Protein AF-A0A4W5LWD4-F1 (afdb_monomer_lite)

pLDDT: mean 78.52, std 15.59, range [29.03, 94.62]

Organism: NCBI:txid62062

Sequence (89 aa):
MWGLSAFQYKGFENYSPACREFMYMGTPPLGLEGKALKKICQRYNGKPRFVTLYDTFDHIPVYSAYTFKRSDGTKKVDVPWMYEPQFVS

Structure (mmCIF, N/CA/C/O backbone):
data_AF-A0A4W5LWD4-F1
#
_entry.id   AF-A0A4W5LWD4-F1
#
loop_
_atom_site.group_PDB
_atom_site.id
_atom_site.type_symbol
_atom_site.label_atom_id
_atom_site.label_alt_id
_atom_site.label_comp_id
_atom_site.label_asym_id
_atom_site.label_entity_id
_atom_site.label_seq_id
_atom_site.pdbx_PDB_ins_code
_atom_site.Cartn_x
_atom_site.Cartn_y
_atom_site.Cartn_z
_atom_site.occupancy
_atom_site.B_iso_or_equiv
_atom_site.auth_seq_id
_atom_site.auth_comp_id
_atom_site.auth_asym_id
_atom_site.auth_atom_id
_atom_site.pdbx_PDB_model_num
ATOM 1 N N . MET A 1 1 ? 16.301 -22.797 9.978 1.00 30.69 1 MET A N 1
ATOM 2 C CA . MET A 1 1 ? 15.522 -21.857 10.810 1.00 30.69 1 MET A CA 1
ATOM 3 C C . MET A 1 1 ? 14.950 -20.766 9.895 1.00 30.69 1 MET A C 1
ATOM 5 O O . MET A 1 1 ? 15.381 -19.626 9.949 1.00 30.69 1 MET A O 1
ATOM 9 N N . TRP A 1 2 ? 14.042 -21.137 8.982 1.00 29.03 2 TRP A N 1
ATOM 10 C CA . TRP A 1 2 ? 13.414 -20.215 8.021 1.00 29.03 2 TRP A CA 1
ATOM 11 C C . TRP A 1 2 ? 12.089 -19.736 8.609 1.00 29.03 2 TRP A C 1
ATOM 13 O O . TRP A 1 2 ? 11.023 -20.238 8.274 1.00 29.03 2 TRP A O 1
ATOM 23 N N . GLY A 1 3 ? 12.182 -18.845 9.589 1.00 41.44 3 GLY A N 1
ATOM 24 C CA . GLY A 1 3 ? 11.037 -18.162 10.173 1.00 41.44 3 GLY A CA 1
ATOM 25 C C . GLY A 1 3 ? 11.122 -16.678 9.848 1.00 41.44 3 GLY A C 1
ATOM 26 O O . GLY A 1 3 ? 12.222 -16.142 9.760 1.00 41.44 3 GLY A O 1
ATOM 27 N N . LEU A 1 4 ? 9.952 -16.042 9.765 1.00 43.84 4 LEU A N 1
ATOM 28 C CA . LEU A 1 4 ? 9.685 -14.605 9.611 1.00 43.84 4 LEU A CA 1
ATOM 29 C C . LEU A 1 4 ? 9.403 -14.166 8.165 1.00 43.84 4 LEU A C 1
ATOM 31 O O . LEU A 1 4 ? 10.290 -13.862 7.373 1.00 43.84 4 LEU A O 1
ATOM 35 N N . SER A 1 5 ? 8.101 -14.127 7.867 1.00 54.00 5 SER A N 1
ATOM 36 C CA . SER A 1 5 ? 7.460 -13.451 6.739 1.00 54.00 5 SER A CA 1
ATOM 37 C C . SER A 1 5 ? 8.244 -12.218 6.278 1.00 54.00 5 SER A C 1
ATOM 39 O O . SER A 1 5 ? 8.319 -11.212 6.983 1.00 54.00 5 SER A O 1
ATOM 41 N N . ALA A 1 6 ? 8.773 -12.266 5.054 1.00 55.53 6 ALA A N 1
ATOM 42 C CA . ALA A 1 6 ? 9.346 -11.095 4.394 1.00 55.53 6 ALA A CA 1
ATOM 43 C C . ALA A 1 6 ? 8.304 -9.979 4.189 1.00 55.53 6 ALA A C 1
ATOM 45 O O . ALA A 1 6 ? 8.680 -8.837 3.916 1.00 55.53 6 ALA A O 1
ATOM 46 N N . PHE A 1 7 ? 7.013 -10.311 4.322 1.00 59.66 7 PHE A N 1
ATOM 47 C CA . PHE A 1 7 ? 5.899 -9.383 4.268 1.00 59.66 7 PHE A CA 1
ATOM 48 C C . PHE A 1 7 ? 5.590 -8.797 5.648 1.00 59.66 7 PHE A C 1
ATOM 50 O O . PHE A 1 7 ? 5.226 -9.530 6.570 1.00 59.66 7 PHE A O 1
ATOM 57 N N . GLN A 1 8 ? 5.725 -7.479 5.787 1.00 63.06 8 GLN A N 1
ATOM 58 C CA . GLN A 1 8 ? 5.453 -6.754 7.031 1.00 63.06 8 GLN A CA 1
ATOM 59 C C . GLN A 1 8 ? 4.288 -5.782 6.838 1.00 63.06 8 GLN A C 1
ATOM 61 O O . GLN A 1 8 ? 4.291 -4.998 5.886 1.00 63.06 8 GLN A O 1
ATOM 66 N N . TYR A 1 9 ? 3.343 -5.793 7.781 1.00 66.06 9 TYR A N 1
ATOM 67 C CA . TYR A 1 9 ? 2.267 -4.808 7.871 1.00 66.06 9 TYR A CA 1
ATOM 68 C C . TYR A 1 9 ? 2.683 -3.615 8.711 1.00 66.06 9 TYR A C 1
ATOM 70 O O . TYR A 1 9 ? 3.325 -3.737 9.757 1.00 66.06 9 TYR A O 1
ATOM 78 N N . LYS A 1 10 ? 2.247 -2.441 8.263 1.00 65.38 10 LYS A N 1
ATOM 79 C CA . LYS A 1 10 ? 2.181 -1.261 9.109 1.00 65.38 10 LYS A CA 1
ATOM 80 C C . LYS A 1 10 ? 0.890 -0.522 8.793 1.00 65.38 10 LYS A C 1
ATOM 82 O O . LYS A 1 10 ? 0.753 0.046 7.708 1.00 65.38 10 LYS A O 1
ATOM 87 N N . GLY A 1 11 ? -0.053 -0.591 9.729 1.00 63.56 11 GLY A N 1
ATOM 88 C CA . GLY A 1 11 ? -1.289 0.179 9.689 1.00 63.56 11 GLY A CA 1
ATOM 89 C C . GLY A 1 11 ? -1.008 1.648 9.975 1.00 63.56 11 GLY A C 1
ATOM 90 O O . GLY A 1 11 ? -0.129 1.975 10.776 1.00 63.56 11 GLY A O 1
ATOM 91 N N . PHE A 1 12 ? -1.737 2.531 9.301 1.00 65.25 12 PHE A N 1
ATOM 92 C CA . PHE A 1 12 ? -1.639 3.968 9.517 1.00 65.25 12 PHE A CA 1
ATOM 93 C C . PHE A 1 12 ? -3.015 4.632 9.464 1.00 65.25 12 PHE A C 1
ATOM 95 O O . PHE A 1 12 ? -3.871 4.222 8.685 1.00 65.25 12 PHE A O 1
ATOM 102 N N . GLU A 1 13 ? -3.161 5.741 10.191 1.00 70.50 13 GLU A N 1
ATOM 103 C CA . GLU A 1 13 ? -4.260 6.703 10.002 1.00 70.50 13 GLU A CA 1
ATOM 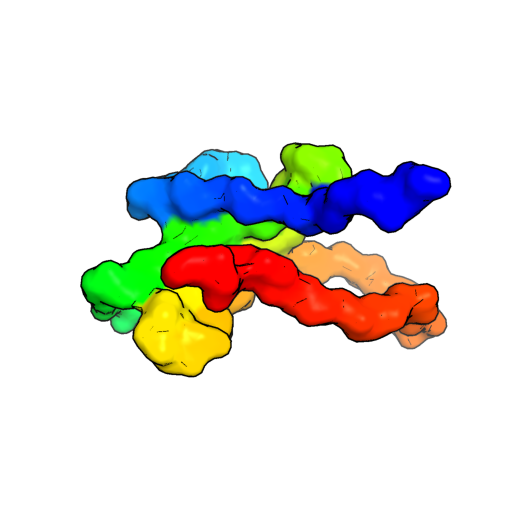104 C C . GLU A 1 13 ? -4.279 7.246 8.560 1.00 70.50 13 GLU A C 1
ATOM 106 O O . GLU A 1 13 ? -5.332 7.421 7.944 1.00 70.50 13 GLU A O 1
ATOM 111 N N . ASN A 1 14 ? -3.087 7.460 7.983 1.00 79.31 14 ASN A N 1
ATOM 112 C CA . ASN A 1 14 ? -2.876 7.965 6.627 1.00 79.31 14 ASN A CA 1
ATOM 113 C C . ASN A 1 14 ? -1.698 7.280 5.927 1.00 79.31 14 ASN A C 1
ATOM 115 O O . ASN A 1 14 ? -0.689 6.954 6.547 1.00 79.31 14 ASN A O 1
ATOM 119 N N . TYR A 1 15 ? -1.775 7.130 4.603 1.00 84.19 15 TYR A N 1
ATOM 120 C CA . TYR A 1 15 ? -0.679 6.554 3.823 1.00 84.19 15 TYR A CA 1
ATOM 121 C C . TYR A 1 15 ? 0.597 7.395 3.950 1.00 84.19 15 TYR A C 1
ATOM 123 O O . TYR A 1 15 ? 0.589 8.608 3.697 1.00 84.19 15 TYR A O 1
ATOM 131 N N . SER A 1 16 ? 1.708 6.741 4.303 1.00 87.56 16 SER A N 1
ATOM 132 C CA . SER A 1 16 ? 3.021 7.394 4.287 1.00 87.56 16 SER A CA 1
ATOM 133 C C . SER A 1 16 ? 3.389 7.831 2.857 1.00 87.56 16 SER A C 1
ATOM 135 O O . SER A 1 16 ? 2.954 7.163 1.913 1.00 87.56 16 SER A O 1
ATOM 137 N N . PRO A 1 17 ? 4.191 8.898 2.669 1.00 90.50 17 PRO A N 1
ATOM 138 C CA . PRO A 1 17 ? 4.541 9.412 1.340 1.00 90.50 17 PRO A CA 1
ATOM 139 C C . PRO A 1 17 ? 5.070 8.332 0.387 1.00 90.50 17 PRO A C 1
ATOM 141 O O . PRO A 1 17 ? 4.544 8.181 -0.709 1.00 90.50 17 PRO A O 1
ATOM 144 N N . ALA A 1 18 ? 5.987 7.485 0.866 1.00 90.88 18 ALA A N 1
ATOM 145 C CA . ALA A 1 18 ? 6.562 6.382 0.090 1.00 90.88 18 ALA A CA 1
ATOM 146 C C . ALA A 1 18 ? 5.534 5.326 -0.357 1.00 90.88 18 ALA A C 1
ATOM 148 O O . ALA A 1 18 ? 5.764 4.592 -1.309 1.00 90.88 18 ALA A O 1
ATOM 149 N N . CYS A 1 19 ? 4.399 5.205 0.337 1.00 91.06 19 CYS A N 1
ATOM 150 C CA . CYS A 1 19 ? 3.345 4.264 -0.044 1.00 91.06 19 CYS A CA 1
ATOM 151 C C . CYS A 1 19 ? 2.340 4.902 -1.010 1.00 91.06 19 CYS A C 1
ATOM 153 O O . CYS A 1 19 ? 1.751 4.200 -1.825 1.00 91.06 19 CYS A O 1
ATOM 155 N N . ARG A 1 20 ? 2.173 6.231 -0.968 1.00 92.56 20 ARG A N 1
ATOM 156 C CA . ARG A 1 20 ? 1.345 6.948 -1.949 1.00 92.56 20 ARG A CA 1
ATOM 157 C C . ARG A 1 20 ? 1.929 6.875 -3.356 1.00 92.56 20 ARG A C 1
ATOM 159 O O . ARG A 1 20 ? 1.169 6.972 -4.305 1.00 92.56 20 ARG A O 1
ATOM 166 N N . GLU A 1 21 ? 3.229 6.628 -3.506 1.00 93.94 21 GLU A N 1
ATOM 167 C CA . GLU A 1 21 ? 3.871 6.404 -4.814 1.00 93.94 21 GLU A CA 1
ATOM 168 C C . GLU A 1 21 ? 3.233 5.266 -5.631 1.00 93.94 21 GLU A C 1
ATOM 170 O O . GLU A 1 21 ? 3.355 5.244 -6.854 1.00 93.94 21 GLU A O 1
ATOM 175 N N . PHE A 1 22 ? 2.544 4.330 -4.972 1.00 93.75 22 PHE A N 1
ATOM 176 C CA . PHE A 1 22 ? 1.831 3.231 -5.628 1.00 93.75 22 PHE A CA 1
ATOM 177 C C . PHE A 1 22 ? 0.394 3.578 -6.030 1.00 93.75 22 PHE A C 1
ATOM 179 O O . PHE A 1 22 ? -0.247 2.803 -6.735 1.00 93.75 22 PHE A O 1
ATOM 186 N N . MET A 1 23 ? -0.122 4.719 -5.576 1.00 93.44 23 MET A N 1
ATOM 187 C CA . MET A 1 23 ? -1.439 5.225 -5.947 1.00 93.44 23 MET A CA 1
ATOM 188 C C . MET A 1 23 ? -1.341 6.064 -7.213 1.00 93.44 23 MET A C 1
ATOM 190 O O . MET A 1 23 ? -0.343 6.749 -7.451 1.00 93.44 23 MET A O 1
ATOM 194 N N . TYR A 1 24 ? -2.412 6.076 -8.002 1.00 91.00 24 TYR A N 1
ATOM 195 C CA . TYR A 1 24 ? -2.477 6.925 -9.183 1.00 91.00 24 TYR A CA 1
ATOM 196 C C . TYR A 1 24 ? -2.326 8.399 -8.785 1.00 91.00 24 TYR A C 1
ATOM 198 O O . TYR A 1 24 ? -3.116 8.930 -8.003 1.00 91.00 24 TYR A O 1
ATOM 206 N N . MET A 1 25 ? -1.259 9.038 -9.275 1.00 93.06 25 MET A N 1
ATOM 207 C CA . MET A 1 25 ? -0.887 10.417 -8.930 1.00 93.06 25 MET A CA 1
ATOM 208 C C . MET A 1 25 ? -0.819 10.683 -7.411 1.00 93.06 25 MET A C 1
ATOM 210 O O . MET A 1 25 ? -1.085 11.794 -6.962 1.00 93.06 25 MET A O 1
ATOM 214 N N . GLY A 1 26 ? -0.524 9.666 -6.592 1.00 91.62 26 GLY A N 1
ATOM 215 C CA . GLY A 1 26 ? -0.491 9.808 -5.133 1.00 91.62 26 GLY A CA 1
ATOM 216 C C . GLY A 1 26 ? -1.849 10.035 -4.461 1.00 91.62 26 GLY A C 1
ATOM 217 O O . GLY A 1 26 ? -1.881 10.397 -3.282 1.00 91.62 26 GLY A O 1
ATOM 218 N N . THR A 1 27 ? -2.954 9.841 -5.186 1.00 91.50 27 THR A N 1
ATOM 219 C CA . THR A 1 27 ? -4.310 10.166 -4.726 1.00 91.50 27 THR A CA 1
ATOM 220 C C . THR A 1 27 ? -4.969 8.955 -4.053 1.00 91.50 27 THR A C 1
ATOM 222 O O . THR A 1 27 ? -5.102 7.911 -4.696 1.00 91.50 27 THR A O 1
ATOM 225 N N . PRO A 1 28 ? -5.393 9.059 -2.778 1.00 88.62 28 PRO A N 1
ATOM 226 C CA . PRO A 1 28 ? -6.156 8.005 -2.112 1.00 88.62 28 PRO A CA 1
ATOM 227 C C . PRO A 1 28 ? -7.516 7.752 -2.783 1.00 88.62 28 PRO A C 1
ATOM 229 O O . PRO A 1 28 ? -8.081 8.676 -3.371 1.00 88.62 28 PRO A O 1
ATOM 232 N N . PRO A 1 29 ? -8.075 6.532 -2.674 1.00 88.00 29 PRO A N 1
ATOM 233 C CA . PRO A 1 29 ? -9.404 6.250 -3.203 1.00 88.00 29 PRO A CA 1
ATOM 234 C C . PRO A 1 29 ? -10.465 7.095 -2.484 1.00 88.00 29 PRO A C 1
ATOM 236 O O . PRO A 1 29 ? -10.478 7.178 -1.256 1.00 88.00 29 PRO A O 1
ATOM 239 N N . LEU A 1 30 ? -11.351 7.714 -3.263 1.00 88.25 30 LEU A N 1
ATOM 240 C CA . LEU A 1 30 ? -12.483 8.493 -2.762 1.00 88.25 30 LEU A CA 1
ATOM 241 C C . LEU A 1 30 ? -13.708 7.590 -2.581 1.00 88.25 30 LEU A C 1
ATOM 243 O O . LEU A 1 30 ? -13.884 6.628 -3.326 1.00 88.25 30 LEU A O 1
ATOM 247 N N . GLY A 1 31 ? -14.563 7.907 -1.607 1.00 86.44 31 GLY A N 1
ATOM 248 C CA . GLY A 1 31 ? -15.811 7.171 -1.367 1.00 86.44 31 GLY A CA 1
ATOM 249 C C . GLY A 1 31 ? -15.641 5.794 -0.713 1.00 86.44 31 GLY A C 1
ATOM 250 O O . GLY A 1 31 ? -16.628 5.087 -0.541 1.00 86.44 31 GLY A O 1
ATOM 251 N N . LEU A 1 32 ? -14.418 5.417 -0.324 1.00 86.31 32 LEU A N 1
ATOM 252 C CA . LEU A 1 32 ? -14.128 4.204 0.446 1.00 86.31 32 LEU A CA 1
ATOM 253 C C . LEU A 1 32 ? -13.801 4.581 1.893 1.00 86.31 32 LEU A C 1
ATOM 255 O O . LEU A 1 32 ? -12.643 4.587 2.317 1.00 86.31 32 LEU A O 1
ATOM 259 N N . GLU A 1 33 ? -14.845 4.936 2.635 1.00 81.12 33 GLU A N 1
ATOM 260 C CA . GLU A 1 33 ? -14.764 5.356 4.032 1.00 81.12 33 GLU A CA 1
ATOM 261 C C . GLU A 1 33 ? -15.593 4.411 4.907 1.00 81.12 33 GLU A C 1
ATOM 263 O O . GLU A 1 33 ? -16.743 4.108 4.604 1.00 81.12 33 GLU A O 1
ATOM 268 N N . GLY A 1 34 ? -15.010 3.921 6.000 1.00 79.56 34 GLY A N 1
ATOM 269 C CA . GLY A 1 34 ? -15.674 2.969 6.884 1.00 79.56 34 GLY A CA 1
ATOM 270 C C . GLY A 1 34 ? -14.850 2.684 8.133 1.00 79.56 34 GLY A C 1
ATOM 271 O O . GLY A 1 34 ? -13.621 2.699 8.092 1.00 79.56 34 GLY A O 1
ATOM 272 N N . LYS A 1 35 ? -15.523 2.417 9.260 1.00 75.62 35 LYS A N 1
ATOM 273 C CA . LYS A 1 35 ? -14.866 2.181 10.562 1.00 75.62 35 LYS A CA 1
ATOM 274 C C . LYS A 1 35 ? -14.024 0.898 10.596 1.00 75.62 35 LYS A C 1
ATOM 276 O O . LYS A 1 35 ? -13.093 0.818 11.389 1.00 75.62 35 LYS A O 1
ATOM 281 N N . ALA A 1 36 ? -14.345 -0.080 9.749 1.00 86.44 36 ALA A N 1
ATOM 282 C CA . ALA A 1 36 ? -13.627 -1.352 9.635 1.00 86.44 36 ALA A CA 1
ATOM 283 C C . ALA A 1 36 ? -12.504 -1.328 8.579 1.00 86.44 36 ALA A C 1
ATOM 285 O O . ALA A 1 36 ? -11.829 -2.334 8.377 1.00 86.44 36 ALA A O 1
ATOM 286 N N . LEU A 1 37 ? -12.281 -0.195 7.900 1.00 88.62 37 LEU A N 1
ATOM 287 C CA . LEU A 1 37 ? -11.277 -0.109 6.845 1.00 88.62 37 LEU A CA 1
ATOM 288 C C . LEU A 1 37 ? -9.904 0.247 7.417 1.00 88.62 37 LEU A C 1
ATOM 290 O O . LEU A 1 37 ? -9.711 1.303 8.022 1.00 88.62 37 LEU A O 1
ATOM 294 N N . LYS A 1 38 ? -8.913 -0.608 7.161 1.00 88.75 38 LYS A N 1
ATOM 295 C CA . LYS A 1 38 ? -7.510 -0.354 7.491 1.00 88.75 38 LYS A CA 1
ATOM 296 C C . LYS A 1 38 ? -6.692 -0.036 6.253 1.00 88.75 38 LYS A C 1
ATOM 298 O O . LYS A 1 38 ? -6.639 -0.798 5.290 1.00 88.75 38 LYS A O 1
ATOM 303 N N . LYS A 1 39 ? -5.997 1.100 6.314 1.00 88.25 39 LYS A N 1
ATOM 304 C CA . LYS A 1 39 ? -5.013 1.526 5.317 1.00 88.25 39 LYS A CA 1
ATOM 305 C C . LYS A 1 39 ? -3.689 0.829 5.615 1.00 88.25 39 LYS A C 1
ATOM 307 O O . LYS A 1 39 ? -3.060 1.087 6.645 1.00 88.25 39 LYS A O 1
ATOM 312 N N . ILE A 1 40 ? -3.261 -0.041 4.710 1.00 88.62 40 ILE A N 1
ATOM 313 C CA . ILE A 1 40 ? -2.053 -0.849 4.862 1.00 88.62 40 ILE A CA 1
ATOM 314 C C . ILE A 1 40 ? -1.030 -0.432 3.819 1.00 88.62 40 ILE A C 1
ATOM 316 O O . ILE A 1 40 ? -1.320 -0.354 2.622 1.00 88.62 40 ILE A O 1
ATOM 320 N N . CYS A 1 41 ? 0.195 -0.189 4.283 1.00 89.69 41 CYS A N 1
ATOM 321 C CA . CYS A 1 41 ? 1.349 -0.140 3.403 1.00 89.69 41 CYS A CA 1
ATOM 322 C C . CYS A 1 41 ? 2.089 -1.469 3.441 1.00 89.69 41 CYS A C 1
ATOM 324 O O . CYS A 1 41 ? 2.734 -1.802 4.439 1.00 89.69 41 CYS A O 1
ATOM 326 N N . GLN A 1 42 ? 2.009 -2.188 2.332 1.00 88.50 42 GLN A N 1
ATOM 327 C CA . GLN A 1 42 ? 2.550 -3.524 2.197 1.00 88.50 42 GLN A CA 1
ATOM 328 C C . GLN A 1 42 ? 4.040 -3.458 1.912 1.00 88.50 42 GLN A C 1
ATOM 330 O O . GLN A 1 42 ? 4.491 -2.746 1.005 1.00 88.50 42 GLN A O 1
ATOM 335 N N . ARG A 1 43 ? 4.825 -4.178 2.712 1.00 86.81 43 ARG A N 1
ATOM 336 C CA . ARG A 1 43 ? 6.285 -4.133 2.651 1.00 86.81 43 ARG A CA 1
ATOM 337 C C . ARG A 1 43 ? 6.852 -5.516 2.428 1.00 86.81 43 ARG A C 1
ATOM 339 O O . ARG A 1 43 ? 6.479 -6.430 3.140 1.00 86.81 43 ARG A O 1
ATOM 346 N N . TYR A 1 44 ? 7.821 -5.628 1.524 1.00 83.31 44 TYR A N 1
ATOM 347 C CA . TYR A 1 44 ? 8.627 -6.833 1.334 1.00 83.31 44 TYR A CA 1
ATOM 348 C C . TYR A 1 44 ? 10.094 -6.521 1.618 1.00 83.31 44 TYR A C 1
ATOM 350 O O . TYR A 1 44 ? 10.658 -5.615 0.988 1.00 83.31 44 TYR A O 1
ATOM 358 N N . ASN A 1 45 ? 10.707 -7.258 2.547 1.00 84.62 45 ASN A N 1
ATOM 359 C CA . ASN A 1 45 ? 12.051 -6.990 3.075 1.00 84.62 45 ASN A CA 1
ATOM 360 C C . ASN A 1 45 ? 12.187 -5.535 3.560 1.00 84.62 45 ASN A C 1
ATOM 362 O O . ASN A 1 45 ? 13.087 -4.803 3.145 1.00 84.62 45 ASN A O 1
ATOM 366 N N . GLY A 1 46 ? 11.212 -5.072 4.353 1.00 83.69 46 GLY A N 1
ATOM 367 C CA . GLY A 1 46 ? 11.152 -3.711 4.899 1.00 83.69 46 GLY A CA 1
ATOM 368 C C . GLY A 1 46 ? 10.836 -2.598 3.890 1.00 83.69 46 GLY A C 1
ATOM 369 O O . GLY A 1 46 ? 10.557 -1.470 4.305 1.00 83.69 46 GLY A O 1
ATOM 370 N N . LYS A 1 47 ? 10.823 -2.887 2.582 1.00 88.69 47 LYS A N 1
ATOM 371 C CA . LYS A 1 47 ? 10.602 -1.902 1.512 1.00 88.69 47 LYS A CA 1
ATOM 372 C C . LYS A 1 47 ? 9.132 -1.869 1.078 1.00 88.69 47 LYS A C 1
ATOM 374 O O . LYS A 1 47 ? 8.599 -2.942 0.797 1.00 88.69 47 LYS A O 1
ATOM 379 N N . PRO A 1 48 ? 8.495 -0.687 0.968 1.00 90.12 48 PRO A N 1
ATOM 380 C CA . PRO A 1 48 ? 7.150 -0.547 0.404 1.00 90.12 48 PRO A CA 1
ATOM 381 C C . PRO A 1 48 ? 7.037 -1.179 -0.990 1.00 90.12 48 PRO A C 1
ATOM 383 O O . PRO A 1 48 ? 7.955 -1.049 -1.804 1.00 90.12 48 PRO A O 1
ATOM 386 N N . ARG A 1 49 ? 5.933 -1.883 -1.253 1.00 90.62 49 ARG A N 1
ATOM 387 C CA . ARG A 1 49 ? 5.666 -2.560 -2.535 1.00 90.62 49 ARG A CA 1
ATOM 388 C C . ARG A 1 49 ? 4.332 -2.192 -3.155 1.00 90.62 49 ARG A C 1
ATOM 390 O O . AR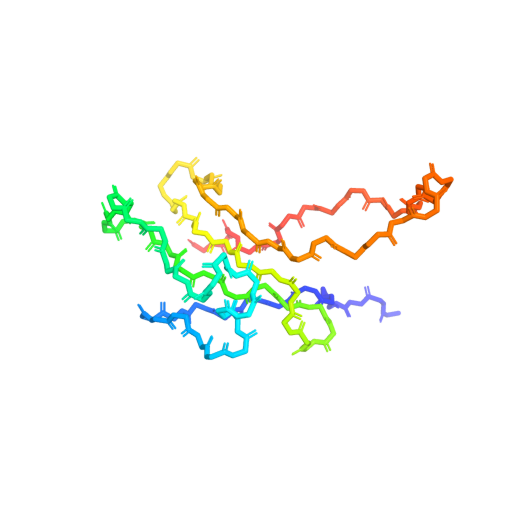G A 1 49 ? 4.265 -2.080 -4.373 1.00 90.62 49 ARG A O 1
ATOM 397 N N . PHE A 1 50 ? 3.299 -2.064 -2.333 1.00 92.06 50 PHE A N 1
ATOM 398 C CA . PHE A 1 50 ? 1.966 -1.664 -2.758 1.00 92.06 50 PHE A CA 1
ATOM 399 C C . PHE A 1 50 ? 1.150 -1.183 -1.559 1.00 92.06 50 PHE A C 1
ATOM 401 O O . PHE A 1 50 ? 1.600 -1.239 -0.409 1.00 92.06 50 PHE A O 1
ATOM 408 N N . VAL A 1 51 ? -0.042 -0.677 -1.838 1.00 92.75 51 VAL A N 1
ATOM 409 C CA . VAL A 1 51 ? -1.019 -0.289 -0.821 1.00 92.75 51 VAL A CA 1
ATOM 410 C C . VAL A 1 51 ? -2.246 -1.170 -0.916 1.00 92.75 51 VAL A C 1
ATOM 412 O O . VAL A 1 51 ? -2.656 -1.548 -2.012 1.00 92.75 51 VAL A O 1
ATOM 415 N N . THR A 1 52 ? -2.844 -1.431 0.239 1.00 91.50 52 THR A N 1
ATOM 416 C CA . THR A 1 52 ? -4.116 -2.138 0.361 1.00 91.50 52 THR A CA 1
ATOM 417 C C . THR A 1 52 ? -5.009 -1.351 1.312 1.00 91.50 52 THR A C 1
ATOM 419 O O . THR A 1 52 ? -4.553 -0.850 2.341 1.00 91.50 52 THR A O 1
ATOM 422 N N . LEU A 1 53 ? -6.276 -1.195 0.951 1.00 91.19 53 LEU A N 1
ATOM 423 C CA . LEU A 1 53 ? -7.345 -0.842 1.872 1.00 91.19 53 LEU A CA 1
ATOM 424 C C . LEU A 1 53 ? -8.074 -2.143 2.185 1.00 91.19 53 LEU A C 1
ATOM 426 O O . LEU A 1 53 ? -8.580 -2.795 1.272 1.00 91.19 53 LEU A O 1
ATOM 430 N N . TYR A 1 54 ? -8.051 -2.543 3.447 1.00 89.56 54 TYR A N 1
ATOM 431 C CA . TYR A 1 54 ? -8.549 -3.839 3.876 1.00 89.56 54 TYR A CA 1
ATOM 432 C C . TYR A 1 54 ? -9.747 -3.673 4.798 1.00 89.56 54 TYR A C 1
ATOM 434 O O . TYR A 1 54 ? -9.674 -2.898 5.751 1.00 89.56 54 TYR A O 1
ATOM 442 N N . ASP A 1 55 ? -10.816 -4.411 4.530 1.00 90.12 55 ASP A N 1
ATOM 443 C CA . ASP A 1 55 ? -11.969 -4.513 5.412 1.00 90.12 55 ASP A CA 1
ATOM 444 C C . ASP A 1 55 ? -11.731 -5.605 6.456 1.00 90.12 55 ASP A C 1
ATOM 446 O O . ASP A 1 55 ? -11.641 -6.789 6.128 1.0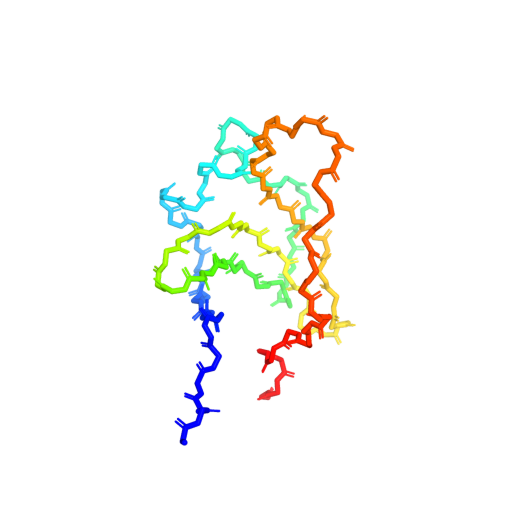0 90.12 55 ASP A O 1
ATOM 450 N N . THR A 1 56 ? -11.603 -5.209 7.724 1.00 86.56 56 THR A N 1
ATOM 451 C CA . THR A 1 56 ? -11.333 -6.150 8.818 1.00 86.56 56 THR A CA 1
ATOM 452 C C . THR A 1 56 ? -12.543 -6.969 9.243 1.00 86.56 56 THR A C 1
ATOM 454 O O . THR A 1 56 ? -12.368 -7.931 9.979 1.00 86.56 56 THR A O 1
ATOM 457 N N . PHE A 1 57 ? -13.754 -6.576 8.851 1.00 88.31 57 PHE A N 1
ATOM 458 C CA . PHE A 1 57 ? -14.974 -7.311 9.163 1.00 88.31 57 PHE A CA 1
ATOM 459 C C . PHE A 1 57 ? -15.206 -8.414 8.128 1.00 88.31 57 PHE A C 1
ATOM 461 O O . PHE A 1 57 ? -15.296 -9.591 8.480 1.00 88.31 57 PHE A O 1
ATOM 468 N N . ASP A 1 58 ? -15.199 -8.044 6.849 1.00 88.62 58 ASP A N 1
ATOM 469 C CA . ASP A 1 58 ? -15.419 -8.986 5.745 1.00 88.62 58 ASP A CA 1
ATOM 470 C C . ASP A 1 58 ? -14.154 -9.768 5.361 1.00 88.62 58 ASP A C 1
ATOM 472 O O . ASP A 1 58 ? -14.222 -10.739 4.612 1.00 88.62 58 ASP A O 1
ATOM 476 N N . HIS A 1 59 ? -12.997 -9.377 5.900 1.00 86.00 59 HIS A N 1
ATOM 477 C CA . HIS A 1 59 ? -11.693 -9.976 5.615 1.00 86.00 59 HIS A CA 1
ATOM 478 C C . HIS A 1 59 ? -11.317 -9.922 4.124 1.00 86.00 59 HIS A C 1
ATOM 480 O O . HIS A 1 59 ? -10.794 -10.885 3.559 1.00 86.00 59 HIS A O 1
ATOM 486 N N . ILE A 1 60 ? -11.571 -8.775 3.481 1.00 87.75 60 ILE A N 1
ATOM 487 C CA . ILE A 1 60 ? -11.321 -8.570 2.048 1.00 87.75 60 ILE A CA 1
ATOM 488 C C . ILE A 1 60 ? -10.486 -7.310 1.762 1.00 87.75 60 ILE A C 1
ATOM 490 O O . ILE A 1 60 ? -10.688 -6.261 2.378 1.00 87.75 60 ILE A O 1
ATOM 494 N N . PRO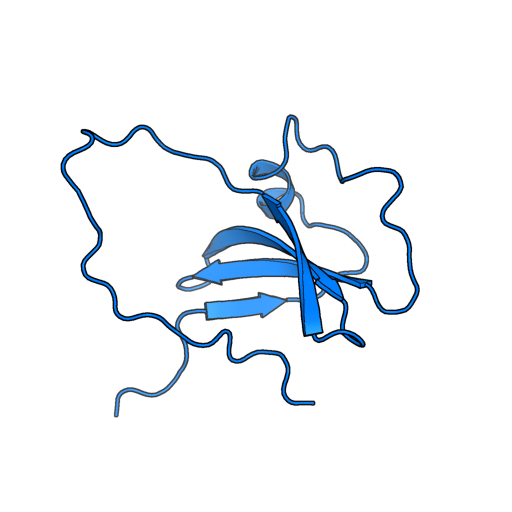 A 1 61 ? -9.572 -7.348 0.775 1.00 89.62 61 PRO A N 1
ATOM 495 C CA . PRO A 1 61 ? -8.908 -6.152 0.273 1.00 89.62 61 PRO A CA 1
ATOM 496 C C . PRO A 1 61 ? -9.836 -5.396 -0.693 1.00 89.62 61 PRO A C 1
ATOM 498 O O . PRO A 1 61 ? -9.844 -5.659 -1.894 1.00 89.62 61 PRO A O 1
ATOM 501 N N . VAL A 1 62 ? -10.605 -4.430 -0.187 1.00 92.69 62 VAL A N 1
ATOM 502 C CA . VAL A 1 62 ? -11.562 -3.638 -0.991 1.00 92.69 62 VAL A CA 1
ATOM 503 C C . VAL A 1 62 ? -10.894 -2.775 -2.066 1.00 92.69 62 VAL A C 1
ATOM 505 O O . VAL A 1 62 ? -11.506 -2.439 -3.076 1.00 92.69 62 VAL A O 1
ATOM 508 N N . TYR A 1 63 ? -9.629 -2.406 -1.863 1.00 92.00 63 TYR A N 1
ATOM 509 C CA . TYR A 1 63 ? -8.833 -1.671 -2.840 1.00 92.00 63 TYR A CA 1
ATOM 510 C C . TYR A 1 63 ? -7.359 -2.041 -2.704 1.00 92.00 63 TYR A C 1
ATOM 512 O O . TYR A 1 63 ? -6.846 -2.191 -1.597 1.00 92.00 63 TYR A O 1
ATOM 520 N N . SER A 1 64 ? -6.654 -2.154 -3.827 1.00 92.88 64 SER A N 1
ATOM 521 C CA . SER A 1 64 ? -5.196 -2.274 -3.852 1.00 92.88 64 SER A CA 1
ATOM 522 C C . SER A 1 64 ? -4.617 -1.471 -5.006 1.00 92.88 64 SER A C 1
ATOM 524 O O . SER A 1 64 ? -5.218 -1.397 -6.076 1.00 92.88 64 SER A O 1
ATOM 526 N N . ALA A 1 65 ? -3.439 -0.885 -4.801 1.00 94.62 65 ALA A N 1
ATOM 527 C CA . ALA A 1 65 ? -2.733 -0.153 -5.845 1.00 94.62 65 ALA A CA 1
ATOM 528 C C . ALA A 1 65 ? -1.233 -0.421 -5.801 1.00 94.62 65 ALA A C 1
ATOM 530 O O . ALA A 1 65 ? -0.614 -0.451 -4.734 1.00 94.62 65 ALA A O 1
ATOM 531 N N . TYR A 1 66 ? -0.664 -0.632 -6.982 1.00 93.31 66 TYR A N 1
ATOM 532 C CA . TYR A 1 66 ? 0.737 -0.949 -7.201 1.00 93.31 66 TYR A CA 1
ATOM 533 C C . TYR A 1 66 ? 1.196 -0.363 -8.534 1.00 93.31 66 TYR A C 1
ATOM 535 O O . TYR A 1 66 ? 0.408 -0.174 -9.462 1.00 93.31 66 TYR A O 1
ATOM 543 N N . THR A 1 67 ? 2.499 -0.130 -8.655 1.00 90.00 67 THR A N 1
ATOM 544 C CA . THR A 1 67 ? 3.095 0.349 -9.902 1.00 90.00 67 THR A CA 1
ATOM 545 C C . THR A 1 67 ? 3.563 -0.842 -10.716 1.00 90.00 67 THR A C 1
ATOM 547 O O . THR A 1 67 ? 4.526 -1.523 -10.353 1.00 90.00 67 THR A O 1
ATOM 550 N N . PHE A 1 68 ? 2.902 -1.086 -11.842 1.00 85.50 68 PHE A N 1
ATOM 551 C CA . PHE A 1 68 ? 3.352 -2.094 -12.787 1.00 85.50 68 PHE A CA 1
ATOM 552 C C . PHE A 1 68 ? 4.607 -1.607 -13.518 1.00 85.50 68 PHE A C 1
ATOM 554 O O . PHE A 1 68 ? 4.582 -0.623 -14.257 1.00 85.50 68 PHE A O 1
ATOM 561 N N . LYS A 1 69 ? 5.725 -2.310 -13.324 1.00 81.62 69 LYS A N 1
ATOM 562 C CA . LYS A 1 69 ? 6.923 -2.131 -14.147 1.00 81.62 69 LYS A CA 1
ATOM 563 C C . LYS A 1 69 ? 6.793 -3.075 -15.331 1.00 81.62 69 LYS A C 1
ATOM 565 O O . LYS A 1 69 ? 6.641 -4.273 -15.108 1.00 81.62 69 LYS A O 1
ATOM 570 N N . ARG A 1 70 ? 6.825 -2.531 -16.556 1.00 76.06 70 ARG A N 1
ATOM 571 C CA . ARG A 1 70 ? 6.739 -3.301 -17.810 1.00 76.06 70 ARG A CA 1
ATOM 572 C C . ARG A 1 70 ? 7.504 -4.621 -17.690 1.00 76.06 70 ARG A C 1
ATOM 574 O O . ARG A 1 70 ? 8.696 -4.616 -17.391 1.00 76.06 70 ARG A O 1
ATOM 581 N N . SER A 1 71 ? 6.810 -5.724 -17.939 1.00 75.81 71 SER A N 1
ATOM 582 C CA . SER A 1 71 ? 7.419 -7.039 -18.107 1.00 75.81 71 SER A CA 1
ATOM 583 C C . SER A 1 71 ? 7.718 -7.288 -19.583 1.00 75.81 71 SER A C 1
ATOM 585 O O . SER A 1 71 ? 6.973 -6.834 -20.448 1.00 75.81 71 SER A O 1
ATOM 587 N N . ASP A 1 72 ? 8.734 -8.096 -19.860 1.00 76.94 72 ASP A N 1
ATOM 588 C CA . ASP A 1 72 ? 8.984 -8.719 -21.170 1.00 76.94 72 ASP A CA 1
ATOM 589 C C . ASP A 1 72 ? 7.884 -9.720 -21.590 1.00 76.94 72 ASP A C 1
ATOM 591 O O . ASP A 1 72 ? 7.940 -10.280 -22.680 1.00 76.94 72 ASP A O 1
ATOM 595 N N . GLY A 1 73 ? 6.871 -9.942 -20.741 1.00 72.62 73 GLY A N 1
ATOM 596 C CA . GLY A 1 73 ? 5.698 -10.776 -21.024 1.00 72.62 73 GLY A CA 1
ATOM 597 C C . GLY A 1 73 ? 5.955 -12.277 -20.882 1.00 72.62 73 GLY A C 1
ATOM 598 O O . GLY A 1 73 ? 5.018 -13.067 -20.937 1.00 72.62 73 GLY A O 1
ATOM 599 N N . THR A 1 74 ? 7.206 -12.673 -20.653 1.00 67.75 74 THR A N 1
ATOM 600 C CA . THR A 1 74 ? 7.637 -14.074 -20.562 1.00 67.75 74 THR A CA 1
ATOM 601 C C . THR A 1 74 ? 7.899 -14.514 -19.125 1.00 67.75 74 THR A C 1
ATOM 603 O O . THR A 1 74 ? 7.869 -15.706 -18.823 1.00 67.75 74 THR A O 1
ATOM 606 N N . LYS A 1 75 ? 8.108 -13.564 -18.207 1.00 66.44 75 LYS A N 1
ATOM 607 C CA . LYS A 1 75 ? 8.361 -13.847 -16.792 1.00 66.44 75 LYS A CA 1
ATOM 608 C C . LYS A 1 75 ? 7.064 -14.045 -16.016 1.00 66.44 75 LYS A C 1
ATOM 610 O O . LYS A 1 75 ? 6.438 -13.087 -15.566 1.00 66.44 75 LYS A O 1
ATOM 615 N N . LYS A 1 76 ? 6.709 -15.308 -15.789 1.00 68.62 76 LYS A N 1
ATOM 616 C CA . LYS A 1 76 ? 5.901 -15.698 -14.629 1.00 68.62 76 LYS A CA 1
ATOM 617 C C . LYS A 1 76 ? 6.848 -15.882 -13.451 1.00 68.62 76 LYS A C 1
ATOM 619 O O . LYS A 1 76 ? 7.864 -16.559 -13.577 1.00 68.62 76 LYS A O 1
ATOM 624 N N . VAL A 1 77 ? 6.550 -15.234 -12.332 1.00 68.38 77 VAL A N 1
ATOM 625 C CA . VAL A 1 77 ? 7.325 -15.439 -11.110 1.00 68.38 77 VAL A CA 1
ATOM 626 C C . VAL A 1 77 ? 6.865 -16.769 -10.519 1.00 68.38 77 VAL A C 1
ATOM 628 O O . VAL A 1 77 ? 5.702 -16.888 -10.143 1.00 68.38 77 VAL A O 1
ATOM 631 N N . ASP A 1 78 ? 7.757 -17.759 -10.471 1.00 70.44 78 ASP A N 1
ATOM 632 C CA . ASP A 1 78 ? 7.509 -19.062 -9.838 1.00 70.44 78 ASP A CA 1
ATOM 633 C C . ASP A 1 78 ? 7.630 -18.934 -8.313 1.00 70.44 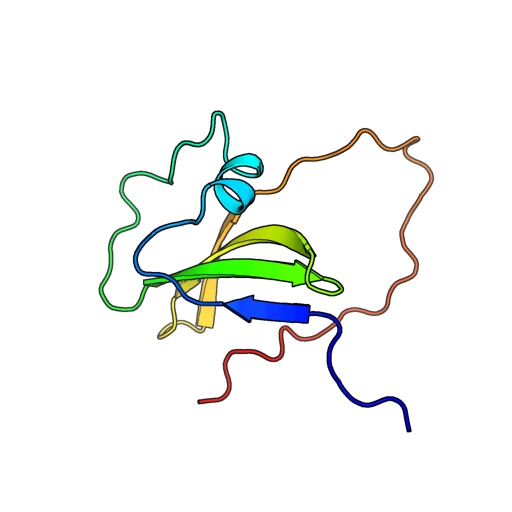78 ASP A C 1
ATOM 635 O O . ASP A 1 78 ? 8.540 -19.456 -7.670 1.00 70.44 78 ASP A O 1
ATOM 639 N N . VAL A 1 79 ? 6.767 -18.094 -7.741 1.00 70.75 79 VAL A N 1
ATOM 640 C CA . VAL A 1 79 ? 6.616 -17.949 -6.296 1.00 70.75 79 VAL A CA 1
ATOM 641 C C . VAL A 1 79 ? 5.345 -18.671 -5.873 1.00 70.75 79 VAL A C 1
ATOM 643 O O . VAL A 1 79 ? 4.291 -18.444 -6.475 1.00 70.75 79 VAL A O 1
ATOM 646 N N . PRO A 1 80 ? 5.411 -19.526 -4.838 1.00 76.44 80 PRO A N 1
ATOM 647 C CA . PRO A 1 80 ? 4.216 -20.146 -4.304 1.00 76.44 80 PRO A CA 1
ATOM 648 C C . PRO A 1 80 ? 3.274 -19.060 -3.791 1.00 76.44 80 PRO A C 1
ATOM 650 O O . PRO A 1 80 ? 3.706 -18.034 -3.253 1.00 76.44 80 PRO A O 1
ATOM 653 N N . TRP A 1 81 ? 1.976 -19.304 -3.942 1.00 72.44 81 TRP A N 1
ATOM 654 C CA . TRP A 1 81 ? 0.962 -18.475 -3.311 1.00 72.44 81 TRP A CA 1
ATOM 655 C C . TRP A 1 81 ? 1.225 -18.405 -1.809 1.00 72.44 81 TRP A C 1
ATOM 657 O O . TRP A 1 81 ? 1.410 -19.425 -1.144 1.00 72.44 81 TRP A O 1
ATOM 667 N N . MET A 1 82 ? 1.258 -17.184 -1.287 1.00 70.88 82 MET A N 1
ATOM 668 C CA . MET A 1 82 ? 1.399 -16.927 0.137 1.00 70.88 82 MET A CA 1
ATOM 669 C C . MET A 1 82 ? 0.046 -16.484 0.674 1.00 70.88 82 MET A C 1
ATOM 671 O O . MET A 1 82 ? -0.608 -15.630 0.077 1.00 70.88 82 MET A O 1
ATOM 675 N N . TYR A 1 83 ? -0.357 -17.043 1.812 1.00 68.06 83 TYR A N 1
ATOM 676 C CA . TYR A 1 83 ? -1.422 -16.442 2.603 1.00 68.06 83 TYR A CA 1
ATOM 677 C C . TYR A 1 83 ? -0.940 -15.095 3.105 1.00 68.06 83 TYR A C 1
ATOM 679 O O . TYR A 1 83 ? 0.213 -14.973 3.522 1.00 68.06 83 TYR A O 1
ATOM 687 N N . GLU A 1 84 ? -1.816 -14.100 3.091 1.00 61.50 84 GLU A N 1
ATOM 688 C CA . GLU A 1 84 ? -1.524 -12.835 3.737 1.00 61.50 84 GLU A CA 1
ATOM 689 C C . GLU A 1 84 ? -1.602 -13.047 5.257 1.00 61.50 84 GLU A C 1
ATOM 691 O O . GLU A 1 84 ? -2.700 -13.224 5.784 1.00 61.50 84 GLU A O 1
ATOM 696 N N . P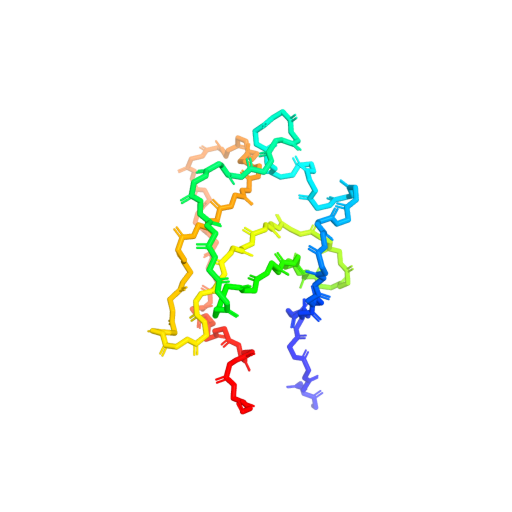RO A 1 85 ? -0.474 -13.092 5.998 1.00 60.88 85 PRO A N 1
ATOM 697 C CA . PRO A 1 85 ? -0.476 -13.654 7.355 1.00 60.88 85 PRO A CA 1
ATOM 698 C C . PRO A 1 85 ? -1.145 -12.764 8.417 1.00 60.88 85 PRO A C 1
ATOM 700 O O . PRO A 1 85 ? -0.984 -13.008 9.608 1.00 60.88 85 PRO A O 1
ATOM 703 N N . GLN A 1 86 ? -1.784 -11.663 8.019 1.00 56.31 86 GLN A N 1
ATOM 704 C CA . GLN A 1 86 ? -1.819 -10.436 8.822 1.00 56.31 86 GLN A CA 1
ATOM 705 C C . GLN A 1 86 ? -3.196 -10.110 9.421 1.00 56.31 86 GLN A C 1
ATOM 707 O O . GLN A 1 86 ? -3.346 -9.052 10.024 1.00 56.31 86 GLN A O 1
ATOM 712 N N . PHE A 1 87 ? -4.167 -11.026 9.318 1.00 55.53 87 PHE A N 1
ATOM 713 C CA . PHE A 1 87 ? -5.528 -10.874 9.860 1.00 55.53 87 PHE A CA 1
ATOM 714 C C . PHE A 1 87 ? -5.921 -11.949 10.877 1.00 55.53 87 PHE A C 1
ATOM 716 O O . PHE A 1 87 ? -7.056 -12.407 10.908 1.00 55.53 87 PHE A O 1
ATOM 723 N N . VAL A 1 88 ? -4.976 -12.341 11.733 1.00 41.81 88 VAL A N 1
ATOM 724 C CA . VAL A 1 88 ? -5.272 -13.140 12.929 1.00 41.81 88 VAL A CA 1
ATOM 725 C C . VAL A 1 88 ? -5.001 -12.268 14.156 1.00 41.81 88 VAL A C 1
ATOM 727 O O . VAL A 1 88 ? -3.909 -12.296 14.722 1.00 41.81 88 VAL A O 1
ATOM 730 N N . SER A 1 89 ? -5.969 -11.427 14.521 1.00 41.03 89 SER A N 1
ATOM 731 C CA . SER A 1 89 ? -6.052 -10.790 15.843 1.00 41.03 89 SER A CA 1
ATOM 732 C C . SER A 1 89 ? -7.501 -10.574 16.229 1.00 41.03 89 SER A C 1
ATOM 734 O O . SER A 1 89 ? -8.176 -9.881 15.434 1.00 41.03 89 SER A O 1
#

InterPro domains:
  IPR039015 Endonuclease domain-containing 1 protein [PTHR21472] (13-87)
  IPR044925 His-Me finger superfamily [SSF54060] (19-87)
  IPR044929 DNA/RNA non-specific endonuclease superfamily [G3DSA:3.40.570.10] (31-89)

Radius of gyration: 14.23 Å; chains: 1; bounding box: 31×32×37 Å

Secondary structure (DSSP, 8-state):
---S-SEE--EESS--HHHHTTSGGGPPPSS---TTEEEEEEEETTEEEEEEEEETTTTEEEEEE-------S-----PPP---TT---

Foldseek 3Di:
DPDDALKDKDWDPDDDQQQLVQPDVSDDDPPPDDPQWTWIQIGGNNHGAWIFTARLVVRDRPDIGGDDDDDPVPDDPPDDDDDPPPNDD